Protein AF-A0A3S4GJW6-F1 (afdb_monomer_lite)

Radius of gyration: 18.25 Å; chains: 1; bounding box: 39×43×44 Å

Foldseek 3Di:
DVLQLVLCVVLPPPDPVVSVVSVVVVVVVLVVVVVPDDPPDLDCPDCVLVVLLVLLVVLVVVVVVLLVPPPVSCVVPVPDSVSSVVNSCSPVVNVSSVLVNLQSVCCVVPNCRSVVVSVVVVCVVVVVVVVCVVCCVPPNPDDPRCRNDVD

Sequence (151 aa):
MLAAWEWGQLSGFTSTSQRVWLAVLCGLLLAAMLFLLPEYHYDVHQPMVEGSLWASFAWWIVALLLVLSYPASAAFWRHSKVLRLIFGILTIVPFFWGMLALRAWHYADNHYSGALWLLYVMILVWGADSGAYMFGKMFGKHKLAPKVSPG

pLDDT: mean 86.12, std 9.52, range [47.81, 96.75]

Organism: Klebsiella pneumoniae (NCBI:txid573)

Structure (mmCIF, N/CA/C/O backbone):
data_AF-A0A3S4GJW6-F1
#
_entry.id   AF-A0A3S4GJW6-F1
#
loop_
_atom_site.group_PDB
_atom_site.id
_atom_site.type_symbol
_atom_site.label_atom_id
_atom_site.label_alt_id
_atom_site.label_comp_id
_atom_site.label_asym_id
_atom_site.label_entity_id
_atom_site.label_seq_id
_atom_site.pdbx_PDB_ins_code
_atom_site.Cartn_x
_atom_site.Cartn_y
_atom_site.Cartn_z
_atom_site.occupancy
_atom_site.B_iso_or_equiv
_atom_site.auth_seq_id
_atom_site.auth_comp_id
_atom_site.auth_asym_id
_atom_site.auth_atom_id
_atom_site.pdbx_PDB_model_num
ATOM 1 N N . MET A 1 1 ? 8.322 -9.528 1.915 1.00 84.25 1 MET A N 1
ATOM 2 C CA . MET A 1 1 ? 7.527 -10.449 2.762 1.00 84.25 1 MET A CA 1
ATOM 3 C C . MET A 1 1 ? 7.225 -9.931 4.158 1.00 84.25 1 MET A C 1
ATOM 5 O O . MET A 1 1 ? 6.177 -10.281 4.684 1.00 84.25 1 MET A O 1
ATOM 9 N N . LEU A 1 2 ? 8.045 -9.033 4.714 1.00 88.88 2 LEU A N 1
ATOM 10 C CA . LEU A 1 2 ? 7.725 -8.336 5.967 1.00 88.88 2 LEU A CA 1
ATOM 11 C C . LEU A 1 2 ? 6.350 -7.639 5.935 1.00 88.88 2 LEU A C 1
ATOM 13 O O . LEU A 1 2 ? 5.592 -7.765 6.884 1.00 88.88 2 LEU A O 1
ATOM 17 N N . ALA A 1 3 ? 5.962 -7.019 4.812 1.00 88.19 3 ALA A N 1
ATOM 18 C CA . ALA A 1 3 ? 4.632 -6.415 4.673 1.00 88.19 3 ALA A CA 1
ATOM 19 C C . ALA A 1 3 ? 3.478 -7.410 4.920 1.00 88.19 3 ALA A C 1
ATOM 21 O O . ALA A 1 3 ? 2.556 -7.105 5.666 1.00 88.19 3 ALA A O 1
ATOM 22 N N . ALA A 1 4 ? 3.542 -8.620 4.354 1.00 89.88 4 ALA A N 1
ATOM 23 C CA . ALA A 1 4 ? 2.520 -9.652 4.557 1.00 89.88 4 ALA A CA 1
ATOM 24 C C . ALA A 1 4 ? 2.532 -10.215 5.989 1.00 89.88 4 ALA A C 1
ATOM 26 O O . ALA A 1 4 ? 1.479 -10.539 6.538 1.00 89.88 4 ALA A O 1
ATOM 27 N N . TRP A 1 5 ? 3.713 -10.295 6.607 1.00 91.06 5 TRP A N 1
ATOM 28 C CA . TRP A 1 5 ? 3.869 -10.675 8.010 1.00 91.06 5 TRP A CA 1
ATOM 29 C C . TRP A 1 5 ? 3.173 -9.687 8.957 1.00 91.06 5 TRP A C 1
ATOM 31 O O . TRP A 1 5 ? 2.320 -10.090 9.753 1.00 91.06 5 TRP A O 1
ATOM 41 N N . GLU A 1 6 ? 3.491 -8.396 8.821 1.00 92.19 6 GLU A N 1
ATOM 42 C CA . GLU A 1 6 ? 2.877 -7.309 9.593 1.00 92.19 6 GLU A CA 1
ATOM 43 C C . GLU A 1 6 ? 1.368 -7.234 9.326 1.00 92.19 6 GLU A C 1
ATOM 45 O O . GLU A 1 6 ? 0.555 -7.123 10.247 1.00 92.19 6 GLU A O 1
ATOM 50 N N . TRP A 1 7 ? 0.954 -7.415 8.070 1.00 92.00 7 TRP A N 1
ATOM 51 C CA . TRP A 1 7 ? -0.462 -7.454 7.720 1.00 92.00 7 TRP A CA 1
ATOM 52 C C . TRP A 1 7 ? -1.203 -8.632 8.361 1.00 92.00 7 TRP A C 1
ATOM 54 O O . TRP A 1 7 ? -2.368 -8.511 8.752 1.00 92.00 7 TRP A O 1
ATOM 64 N N . GLY A 1 8 ? -0.534 -9.775 8.522 1.00 89.75 8 GLY A N 1
ATOM 65 C CA . GLY A 1 8 ? -1.071 -10.922 9.247 1.00 89.75 8 GLY A CA 1
ATOM 66 C C . GLY A 1 8 ? -1.392 -10.589 10.705 1.00 89.75 8 GLY A C 1
ATOM 67 O O . GLY A 1 8 ? -2.448 -10.975 11.214 1.00 89.75 8 GLY A O 1
ATOM 68 N N . GLN A 1 9 ? -0.533 -9.806 11.362 1.00 89.81 9 GLN A N 1
ATOM 69 C CA . GLN A 1 9 ? -0.791 -9.297 12.708 1.00 89.81 9 GLN A CA 1
ATOM 70 C C . GLN A 1 9 ? -2.013 -8.371 12.741 1.00 89.81 9 GLN A C 1
ATOM 72 O O . GLN A 1 9 ? -2.907 -8.579 13.566 1.00 89.81 9 GLN A O 1
ATOM 77 N N . LEU A 1 10 ? -2.110 -7.421 11.805 1.00 87.31 10 LEU A N 1
ATOM 78 C CA . LEU A 1 10 ? -3.263 -6.513 11.676 1.00 87.31 10 LEU A CA 1
ATOM 79 C C . LEU A 1 10 ? -4.578 -7.263 11.374 1.00 87.31 10 LEU A C 1
ATOM 81 O O . LEU A 1 10 ? -5.658 -6.907 11.856 1.00 87.31 10 LEU A O 1
ATOM 85 N N . SER A 1 11 ? -4.486 -8.365 10.632 1.00 88.81 11 SER A N 1
ATOM 86 C CA . SER A 1 11 ? -5.615 -9.240 10.292 1.00 88.81 11 SER A CA 1
ATOM 87 C C . SER A 1 11 ? -6.062 -10.142 11.450 1.00 88.81 11 SER A C 1
ATOM 89 O O . SER A 1 11 ? -7.064 -10.849 11.332 1.00 88.81 11 SER A O 1
ATOM 91 N N . GLY A 1 12 ? -5.378 -10.099 12.599 1.00 85.88 12 GLY A N 1
ATOM 92 C CA . GLY A 1 12 ? -5.748 -10.842 13.804 1.00 85.88 12 GLY A CA 1
ATOM 93 C C . GLY A 1 12 ? -5.242 -12.285 13.841 1.00 85.88 12 GLY A C 1
ATOM 94 O O . GLY A 1 12 ? -5.836 -13.119 14.531 1.00 85.88 12 GLY A O 1
ATOM 95 N N . PHE A 1 13 ? -4.173 -12.605 13.106 1.00 87.62 13 PHE A N 1
ATOM 96 C CA . PHE A 1 13 ? -3.448 -13.861 13.293 1.00 87.62 13 PHE A CA 1
ATOM 97 C C . PHE A 1 13 ? -2.531 -13.740 14.507 1.00 87.62 13 PHE A C 1
ATOM 99 O O . PHE A 1 13 ? -1.615 -12.920 14.526 1.00 87.62 13 PHE A O 1
ATOM 106 N N . THR A 1 14 ? -2.776 -14.546 15.537 1.00 84.00 14 THR A N 1
ATOM 107 C CA . THR A 1 14 ? -1.982 -14.559 16.776 1.00 84.00 14 THR A CA 1
ATOM 108 C C . THR A 1 14 ? -0.843 -15.574 16.727 1.00 84.00 14 THR A C 1
ATOM 110 O O . THR A 1 14 ? 0.175 -15.371 17.377 1.00 84.00 14 THR A O 1
ATOM 113 N N . SER A 1 15 ? -0.979 -16.637 15.928 1.00 91.50 15 SER A N 1
ATOM 114 C CA . SER A 1 15 ? 0.053 -17.663 15.779 1.00 91.50 15 SER A CA 1
ATOM 115 C C . SER A 1 15 ? 1.153 -17.226 14.812 1.00 91.50 15 SER A C 1
ATOM 117 O O . SER A 1 15 ? 0.885 -16.902 13.652 1.00 91.50 15 SER A O 1
ATOM 119 N N . THR A 1 16 ? 2.404 -17.310 15.268 1.00 89.94 16 THR A N 1
ATOM 120 C CA . THR A 1 16 ? 3.619 -17.109 14.464 1.00 89.94 16 THR A CA 1
ATOM 121 C C . THR A 1 16 ? 3.612 -17.987 13.212 1.00 89.94 16 THR A C 1
ATOM 123 O O . THR A 1 16 ? 3.920 -17.506 12.127 1.00 89.94 16 THR A O 1
ATOM 126 N N . SER A 1 17 ? 3.172 -19.247 13.324 1.00 91.69 17 SER A N 1
ATOM 127 C CA . SER A 1 17 ? 3.120 -20.181 12.189 1.00 91.69 17 SER A CA 1
ATOM 128 C C . SER A 1 17 ? 2.172 -19.702 11.084 1.00 91.69 17 SER A C 1
ATOM 130 O O . SER A 1 17 ? 2.542 -19.704 9.914 1.00 91.69 17 SER A O 1
ATOM 132 N N . GLN A 1 18 ? 0.983 -19.202 11.441 1.00 89.62 18 GLN A N 1
ATOM 133 C CA . GLN A 1 18 ? 0.023 -18.666 10.465 1.00 89.62 18 GLN A CA 1
ATOM 134 C C . GLN A 1 18 ? 0.587 -17.453 9.718 1.00 89.62 18 GLN A C 1
ATOM 136 O O . GLN A 1 18 ? 0.359 -17.303 8.519 1.00 89.62 18 GLN A O 1
ATOM 141 N N . ARG A 1 19 ? 1.358 -16.608 10.410 1.00 89.31 19 ARG A N 1
ATOM 142 C CA . ARG A 1 19 ? 2.013 -15.443 9.803 1.00 89.31 19 ARG A CA 1
ATOM 143 C C . ARG A 1 19 ? 3.165 -15.842 8.885 1.00 89.31 19 ARG A C 1
ATOM 145 O O . ARG A 1 19 ? 3.298 -15.244 7.820 1.00 89.31 19 ARG A O 1
ATOM 152 N N . VAL A 1 20 ? 3.948 -16.867 9.250 1.00 92.62 20 VAL A N 1
ATOM 153 C CA . VAL A 1 20 ? 4.991 -17.425 8.368 1.00 92.62 20 VAL A CA 1
ATOM 154 C C . VAL A 1 20 ? 4.336 -17.931 7.090 1.00 92.62 20 VAL A C 1
ATOM 156 O O . VAL A 1 20 ? 4.740 -17.530 6.005 1.00 92.62 20 VAL A O 1
ATOM 159 N N . TRP A 1 21 ? 3.287 -18.748 7.210 1.00 91.81 21 TRP A N 1
ATOM 160 C CA . TRP A 1 21 ? 2.582 -19.288 6.050 1.00 91.81 21 TRP A CA 1
ATOM 161 C C . TRP A 1 21 ? 1.974 -18.199 5.171 1.00 91.81 21 TRP A C 1
ATOM 163 O O . TRP A 1 21 ? 2.119 -18.263 3.955 1.00 91.81 21 TRP A O 1
ATOM 173 N N . LEU A 1 22 ? 1.367 -17.164 5.758 1.00 91.88 22 LEU A N 1
ATOM 174 C CA . LEU A 1 22 ? 0.859 -16.019 5.001 1.00 91.88 22 LEU A CA 1
ATOM 175 C C . LEU A 1 22 ? 1.978 -15.295 4.239 1.00 91.88 22 LEU A C 1
ATOM 177 O O . LEU A 1 22 ? 1.815 -14.980 3.062 1.00 91.88 22 LEU A O 1
ATOM 181 N N . ALA A 1 23 ? 3.116 -15.049 4.890 1.00 92.50 23 ALA A N 1
ATOM 182 C CA . ALA A 1 23 ? 4.262 -14.407 4.261 1.00 92.50 23 ALA A CA 1
ATOM 183 C C . ALA A 1 23 ? 4.852 -15.275 3.138 1.00 92.50 23 ALA A C 1
ATOM 185 O O . ALA A 1 23 ? 5.147 -14.757 2.066 1.00 92.50 23 ALA A O 1
ATOM 186 N N . VAL A 1 24 ? 4.968 -16.589 3.339 1.00 93.75 24 VAL A N 1
ATOM 187 C CA . VAL A 1 24 ? 5.442 -17.526 2.310 1.00 93.75 24 VAL A CA 1
ATOM 188 C C . VAL A 1 24 ? 4.477 -17.566 1.128 1.00 93.75 24 VAL A C 1
ATOM 190 O O . VAL A 1 24 ? 4.916 -17.398 -0.003 1.00 93.75 24 VAL A O 1
ATOM 193 N N . LEU A 1 25 ? 3.171 -17.712 1.366 1.00 93.31 25 LEU A N 1
ATOM 194 C CA . LEU A 1 25 ? 2.156 -17.734 0.307 1.00 93.31 25 LEU A CA 1
ATOM 195 C C . 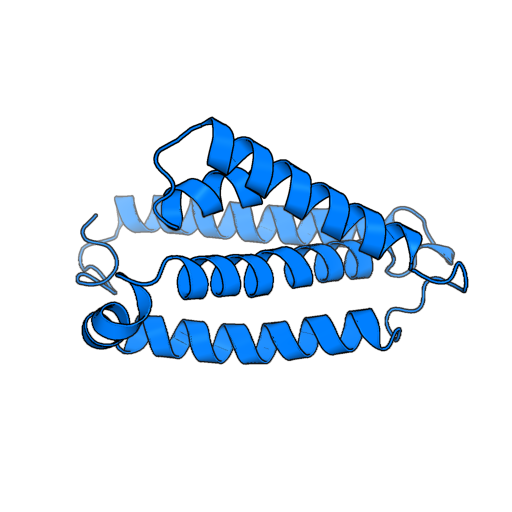LEU A 1 25 ? 2.127 -16.425 -0.482 1.00 93.31 25 LEU A C 1
ATOM 197 O O . LEU A 1 25 ? 2.091 -16.450 -1.708 1.00 93.31 25 LEU A O 1
ATOM 201 N N . CYS A 1 26 ? 2.203 -15.281 0.201 1.00 93.25 26 CYS A N 1
ATOM 202 C CA . CYS A 1 26 ? 2.312 -13.986 -0.463 1.00 93.25 26 CYS A CA 1
ATOM 203 C C . CYS A 1 26 ? 3.604 -13.887 -1.288 1.00 93.25 26 CYS A C 1
ATOM 205 O O . CYS A 1 26 ? 3.600 -13.299 -2.366 1.00 93.25 26 CYS A O 1
ATOM 207 N N . GLY A 1 27 ? 4.703 -14.468 -0.805 1.00 92.31 27 GLY A N 1
ATOM 208 C CA . GLY A 1 27 ? 5.987 -14.492 -1.503 1.00 92.31 27 GLY A CA 1
ATOM 209 C C . GLY A 1 27 ? 5.950 -15.336 -2.756 1.00 92.31 27 GLY A C 1
ATOM 210 O O . GLY A 1 27 ? 6.367 -14.868 -3.809 1.00 92.31 27 GLY A O 1
ATOM 211 N N . LEU A 1 28 ? 5.383 -16.535 -2.655 1.00 93.56 28 LEU A N 1
ATOM 212 C CA . LEU A 1 28 ? 5.152 -17.416 -3.791 1.00 93.56 28 LEU A CA 1
ATOM 213 C C . LEU A 1 28 ? 4.217 -16.769 -4.813 1.00 93.56 28 LEU A C 1
ATOM 215 O O . LEU A 1 28 ? 4.480 -16.871 -6.002 1.00 93.56 28 LEU A O 1
ATOM 219 N N . LEU A 1 29 ? 3.180 -16.055 -4.367 1.00 92.06 29 LEU A N 1
ATOM 220 C CA . LEU A 1 29 ? 2.278 -15.320 -5.251 1.00 92.06 29 LEU A CA 1
ATOM 221 C C . LEU A 1 29 ? 3.007 -14.206 -6.014 1.00 92.06 29 LEU A C 1
ATOM 223 O O . LEU A 1 29 ? 2.893 -14.150 -7.234 1.00 92.06 29 LEU A O 1
ATOM 227 N N . LEU A 1 30 ? 3.792 -13.359 -5.338 1.00 90.38 30 LEU A N 1
ATOM 228 C CA . LEU A 1 30 ? 4.561 -12.307 -6.020 1.00 90.38 30 LEU A CA 1
ATOM 229 C C . LEU A 1 30 ? 5.662 -12.884 -6.924 1.00 90.38 30 LEU A C 1
ATOM 231 O O . LEU A 1 30 ? 5.904 -12.356 -8.004 1.00 90.38 30 LEU A O 1
ATOM 235 N N . ALA A 1 31 ? 6.310 -13.978 -6.514 1.00 89.81 31 ALA A N 1
ATOM 236 C CA . ALA A 1 31 ? 7.296 -14.668 -7.340 1.00 89.81 31 ALA A CA 1
ATOM 237 C C . ALA A 1 31 ? 6.643 -15.268 -8.590 1.00 89.81 31 ALA A C 1
ATOM 239 O O . ALA A 1 31 ? 7.129 -15.050 -9.693 1.00 89.81 31 ALA A O 1
ATOM 240 N N . ALA A 1 32 ? 5.511 -15.961 -8.442 1.00 88.62 32 ALA A N 1
ATOM 241 C CA . ALA A 1 32 ? 4.745 -16.483 -9.567 1.00 88.62 32 ALA A CA 1
ATOM 242 C C . ALA A 1 32 ? 4.313 -15.355 -10.511 1.00 88.62 32 ALA A C 1
ATOM 244 O O . ALA A 1 32 ? 4.480 -15.488 -11.714 1.00 88.62 32 ALA A O 1
ATOM 245 N N . MET A 1 33 ? 3.838 -14.221 -9.983 1.00 85.00 33 MET A N 1
ATOM 246 C CA . MET A 1 33 ? 3.530 -13.035 -10.792 1.00 85.00 33 MET A CA 1
ATOM 247 C C . MET A 1 33 ? 4.740 -12.542 -11.594 1.00 85.00 33 MET A C 1
ATOM 249 O O . MET A 1 33 ? 4.575 -12.179 -12.752 1.00 85.00 33 MET A O 1
ATOM 253 N N . LEU A 1 34 ? 5.940 -12.561 -11.006 1.00 84.06 34 LEU A N 1
ATOM 254 C CA . LEU A 1 34 ? 7.174 -12.180 -11.692 1.00 84.06 34 LEU A CA 1
ATOM 255 C C . LEU A 1 34 ? 7.561 -13.180 -12.793 1.00 84.06 34 LEU A C 1
ATOM 257 O O . LEU A 1 34 ? 7.943 -12.759 -13.876 1.00 84.06 34 LEU A O 1
ATOM 261 N N . PHE A 1 35 ? 7.448 -14.487 -12.539 1.00 83.00 35 PHE A N 1
ATOM 262 C CA . PHE A 1 35 ? 7.779 -15.532 -13.520 1.00 83.00 35 PHE A CA 1
ATOM 263 C C . PHE A 1 35 ? 6.746 -15.673 -14.642 1.00 83.00 35 PHE A C 1
ATOM 265 O O . PHE A 1 35 ? 7.082 -16.136 -15.726 1.00 83.00 35 PHE A O 1
ATOM 272 N N . LEU A 1 36 ? 5.491 -15.304 -14.382 1.00 78.88 36 LEU A N 1
ATOM 273 C CA . LEU A 1 36 ? 4.412 -15.320 -15.370 1.00 78.88 36 LEU A CA 1
ATOM 274 C C . LEU A 1 36 ? 4.425 -14.087 -16.281 1.00 78.88 36 LEU A C 1
ATOM 276 O O . LEU A 1 36 ? 3.642 -14.042 -17.229 1.00 78.88 36 LEU A O 1
ATOM 280 N N . LEU A 1 37 ? 5.283 -13.094 -16.013 1.00 71.44 37 LEU A N 1
ATOM 281 C CA . LEU A 1 37 ? 5.477 -11.984 -16.935 1.00 71.44 37 LEU A CA 1
ATOM 282 C C . LEU A 1 37 ? 6.101 -12.507 -18.229 1.00 71.44 37 LEU A C 1
ATOM 284 O O . LEU A 1 37 ? 7.178 -13.102 -18.181 1.00 71.44 37 LEU A O 1
ATOM 288 N N . PRO A 1 38 ? 5.466 -12.270 -19.388 1.00 65.94 38 PRO A N 1
ATOM 289 C CA . PRO A 1 38 ? 6.104 -12.541 -20.665 1.00 65.94 38 PRO A CA 1
ATOM 290 C C . PRO A 1 38 ? 7.435 -11.783 -20.736 1.00 65.94 38 PRO A C 1
ATOM 292 O O . PRO A 1 38 ? 7.473 -10.595 -20.422 1.00 65.94 38 PRO A O 1
ATOM 295 N N . GLU A 1 39 ? 8.507 -12.425 -21.216 1.00 61.28 39 GLU A N 1
ATOM 296 C CA . GLU A 1 39 ? 9.822 -11.785 -21.451 1.00 61.28 39 GLU A CA 1
ATOM 297 C C . GLU A 1 39 ? 9.763 -10.611 -22.452 1.00 61.28 39 GLU A C 1
ATOM 299 O O . GLU A 1 39 ? 10.763 -9.946 -22.727 1.00 61.28 39 GLU A O 1
ATOM 304 N N . TYR A 1 40 ? 8.589 -10.335 -23.020 1.00 47.81 40 TYR A N 1
ATOM 305 C CA . TYR A 1 40 ? 8.405 -9.348 -24.060 1.00 47.81 40 TYR A CA 1
ATOM 306 C C . TYR A 1 40 ? 8.306 -7.936 -23.483 1.00 47.81 40 TYR A C 1
ATOM 308 O O . TYR A 1 40 ? 7.222 -7.446 -23.180 1.00 47.81 40 TYR A O 1
ATOM 316 N N . HIS A 1 41 ? 9.496 -7.338 -23.394 1.00 50.84 41 HIS A N 1
ATOM 317 C CA . HIS A 1 41 ? 9.822 -5.916 -23.473 1.00 50.84 41 HIS A CA 1
ATOM 318 C C . HIS A 1 41 ? 9.066 -5.013 -22.502 1.00 50.84 41 HIS A C 1
ATOM 320 O O . HIS A 1 41 ? 7.882 -4.800 -22.680 1.00 50.84 41 HIS A O 1
ATOM 326 N N . TYR A 1 42 ? 9.810 -4.496 -21.515 1.00 56.72 42 TYR A N 1
ATOM 327 C CA . TYR A 1 42 ? 9.758 -3.223 -20.762 1.00 56.72 42 TYR A CA 1
ATOM 328 C C . TYR A 1 42 ? 8.650 -2.176 -21.037 1.00 56.72 42 TYR A C 1
ATOM 330 O O . TYR A 1 42 ? 8.879 -0.983 -20.853 1.00 56.72 42 TYR A O 1
ATOM 338 N N . ASP A 1 43 ? 7.454 -2.582 -21.431 1.00 59.44 43 ASP A N 1
ATOM 339 C CA . ASP A 1 43 ? 6.312 -1.736 -21.706 1.00 59.44 43 ASP A CA 1
ATOM 340 C C . ASP A 1 43 ? 5.374 -1.809 -20.510 1.00 59.44 43 ASP A C 1
ATOM 342 O O . ASP A 1 43 ? 4.869 -2.864 -20.117 1.00 59.44 43 ASP A O 1
ATOM 346 N N . VAL A 1 44 ? 5.138 -0.648 -19.911 1.00 59.16 44 VAL A N 1
ATOM 347 C CA . VAL A 1 44 ? 4.267 -0.483 -18.739 1.00 59.16 44 VAL A CA 1
ATOM 348 C C . VAL A 1 44 ? 2.798 -0.796 -19.082 1.00 59.16 44 VAL A C 1
ATOM 350 O O . VAL A 1 44 ? 1.987 -1.029 -18.190 1.00 59.16 44 VAL A O 1
ATOM 353 N N . HIS A 1 45 ? 2.470 -0.893 -20.374 1.00 63.88 45 HIS A N 1
ATOM 354 C CA . HIS A 1 45 ? 1.138 -1.164 -20.921 1.00 63.88 45 HIS A CA 1
ATOM 355 C C . HIS A 1 45 ? 0.723 -2.646 -20.913 1.00 63.88 45 HIS A C 1
ATOM 357 O O . HIS A 1 45 ? -0.222 -3.036 -21.598 1.00 63.88 45 HIS A O 1
ATOM 363 N N . GLN A 1 46 ? 1.400 -3.498 -20.142 1.00 71.38 46 GLN A N 1
ATOM 364 C CA . GLN A 1 46 ? 0.950 -4.874 -19.942 1.00 71.38 46 GLN A CA 1
ATOM 365 C C . GLN A 1 46 ? -0.413 -4.877 -19.215 1.00 71.38 46 GLN A C 1
ATOM 367 O O . GLN A 1 46 ? -0.502 -4.344 -18.102 1.00 71.38 46 GLN A O 1
ATOM 372 N N . PRO A 1 47 ? -1.466 -5.524 -19.758 1.00 76.12 47 PRO A N 1
ATOM 373 C CA . PRO A 1 47 ? -2.817 -5.492 -19.184 1.00 76.12 47 PRO A CA 1
ATOM 374 C C . PRO A 1 47 ? -2.893 -5.958 -17.725 1.00 76.12 47 PRO A C 1
ATOM 376 O O . PRO A 1 47 ? -3.740 -5.496 -16.963 1.00 76.12 47 PRO A O 1
ATOM 379 N N . MET A 1 48 ? -1.995 -6.861 -17.312 1.00 73.69 48 MET A N 1
ATOM 380 C CA . MET A 1 48 ? -1.899 -7.315 -15.920 1.00 73.69 48 MET A CA 1
ATOM 381 C C . MET A 1 48 ? -1.419 -6.203 -14.978 1.00 73.69 48 MET A C 1
ATOM 383 O O . MET A 1 48 ? -1.965 -6.051 -13.885 1.00 73.69 48 MET A O 1
ATOM 387 N N . VAL A 1 49 ? -0.430 -5.410 -15.405 1.00 79.38 49 VAL A N 1
ATOM 388 C CA . VAL A 1 49 ? 0.106 -4.278 -14.634 1.00 79.38 49 VAL A CA 1
ATOM 389 C C . VAL A 1 49 ? -0.942 -3.177 -14.573 1.00 79.38 49 VAL A C 1
ATOM 391 O O . VAL A 1 49 ? -1.346 -2.779 -13.481 1.00 79.38 49 VAL A O 1
ATOM 394 N N . GLU A 1 50 ? -1.452 -2.754 -15.729 1.00 82.38 50 GLU A N 1
ATOM 395 C CA . GLU A 1 50 ? -2.454 -1.694 -15.829 1.00 82.38 50 GLU A CA 1
ATOM 396 C C . GLU A 1 50 ? -3.735 -2.044 -15.055 1.00 82.38 50 GLU A C 1
ATOM 398 O O . GLU A 1 50 ? -4.208 -1.249 -14.239 1.00 82.38 50 GLU A O 1
ATOM 403 N N . GLY A 1 51 ? -4.255 -3.264 -15.219 1.00 85.00 51 GLY A N 1
ATOM 404 C CA . GLY A 1 51 ? -5.429 -3.736 -14.487 1.00 85.00 51 GLY A CA 1
ATOM 405 C C . GLY A 1 51 ? -5.220 -3.736 -12.971 1.00 85.00 51 GLY A C 1
ATOM 406 O O . GLY A 1 51 ? -6.117 -3.341 -12.224 1.00 85.00 51 GLY A O 1
ATOM 407 N N . SER A 1 52 ? -4.025 -4.110 -12.500 1.00 84.44 52 SER A N 1
ATOM 408 C CA . SER A 1 52 ? -3.697 -4.068 -11.069 1.00 84.44 52 SER A CA 1
ATOM 409 C C . SER A 1 52 ? -3.629 -2.638 -10.516 1.00 84.44 52 SER A C 1
ATOM 411 O O . SER A 1 52 ? -4.071 -2.398 -9.390 1.00 84.44 52 SER A O 1
ATOM 413 N N . LEU A 1 53 ? -3.139 -1.676 -11.307 1.00 86.19 53 LEU A N 1
ATOM 414 C CA . LEU A 1 53 ? -3.064 -0.265 -10.927 1.00 86.19 53 LEU A CA 1
ATOM 415 C C . LEU A 1 53 ? -4.454 0.380 -10.888 1.00 86.19 53 LEU A C 1
ATOM 417 O O . LEU A 1 53 ? -4.773 1.072 -9.921 1.00 86.19 53 LEU A O 1
ATOM 421 N N . TRP A 1 54 ? -5.322 0.088 -11.859 1.00 89.88 54 TRP A N 1
ATOM 422 C CA . TRP A 1 54 ? -6.723 0.526 -11.825 1.00 89.88 54 TRP 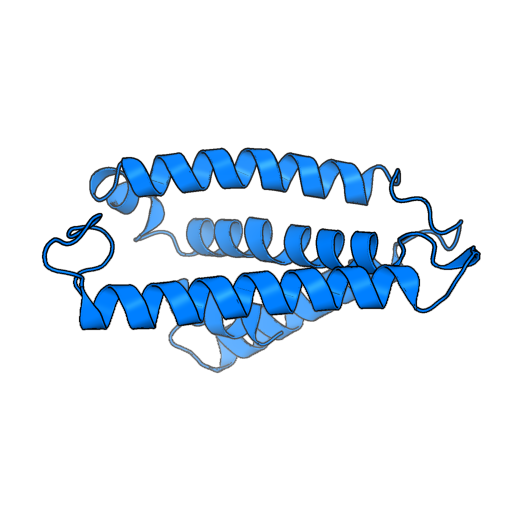A CA 1
ATOM 423 C C . TRP A 1 54 ? -7.495 -0.082 -10.655 1.00 89.88 54 TRP A C 1
ATOM 425 O O . TRP A 1 54 ? -8.235 0.626 -9.966 1.00 89.88 54 TRP A O 1
ATOM 435 N N . ALA A 1 55 ? -7.284 -1.371 -10.375 1.00 88.94 55 ALA A N 1
ATOM 436 C CA . ALA A 1 55 ? -7.844 -2.015 -9.192 1.00 88.94 55 ALA A CA 1
ATOM 437 C C . ALA A 1 55 ? -7.349 -1.344 -7.901 1.00 88.94 55 ALA A C 1
ATOM 439 O O . ALA A 1 55 ? -8.135 -1.146 -6.975 1.00 88.94 55 ALA A O 1
ATOM 440 N N . SER A 1 56 ? -6.077 -0.933 -7.851 1.00 90.44 56 SER A N 1
ATOM 441 C CA . SER A 1 56 ? -5.527 -0.158 -6.735 1.00 90.44 56 SER A CA 1
ATOM 442 C C . SER A 1 56 ? -6.195 1.196 -6.588 1.00 90.44 56 SER A C 1
ATOM 444 O O . SER A 1 56 ? -6.564 1.573 -5.482 1.00 90.44 56 SER A O 1
ATOM 446 N N . PHE A 1 57 ? -6.385 1.921 -7.688 1.00 92.88 57 PHE A N 1
ATOM 447 C CA . PHE A 1 57 ? -7.038 3.223 -7.671 1.00 92.88 57 PHE A CA 1
ATOM 448 C C . PHE A 1 57 ? -8.467 3.120 -7.122 1.00 92.88 57 PHE A C 1
ATOM 450 O O . PHE A 1 57 ? -8.832 3.842 -6.192 1.00 92.88 57 PHE A O 1
ATOM 457 N N . ALA A 1 58 ? -9.247 2.155 -7.619 1.00 94.69 58 ALA A N 1
ATOM 458 C CA . ALA A 1 58 ? -10.577 1.863 -7.093 1.00 94.69 58 ALA A CA 1
ATOM 459 C C . ALA A 1 58 ? -10.530 1.465 -5.607 1.00 94.69 58 ALA A C 1
ATOM 461 O O . ALA A 1 58 ? -11.326 1.952 -4.801 1.00 94.69 58 ALA A O 1
ATOM 462 N N . TRP A 1 59 ? -9.565 0.625 -5.222 1.00 95.12 59 TRP A N 1
ATOM 463 C CA . TRP A 1 59 ? -9.361 0.220 -3.835 1.00 95.12 59 TRP A CA 1
ATOM 464 C C . TRP A 1 59 ? -9.029 1.404 -2.920 1.00 95.12 59 TRP A C 1
ATOM 466 O O . TRP A 1 59 ? -9.598 1.497 -1.837 1.00 95.12 59 TRP A O 1
ATOM 476 N N . TRP A 1 60 ? -8.183 2.343 -3.344 1.00 94.31 60 TRP A N 1
ATOM 477 C CA . TRP A 1 60 ? -7.837 3.533 -2.563 1.00 94.31 60 TRP A CA 1
ATOM 478 C C . TRP A 1 60 ? -9.033 4.460 -2.342 1.00 94.31 60 TRP A C 1
ATOM 480 O O . TRP A 1 60 ? -9.180 5.005 -1.247 1.00 94.31 60 TRP A O 1
ATOM 490 N N . ILE A 1 61 ? -9.928 4.583 -3.327 1.00 95.50 61 ILE A N 1
ATOM 491 C CA . ILE A 1 61 ? -11.201 5.299 -3.154 1.00 95.50 61 ILE A CA 1
ATOM 492 C C . ILE A 1 61 ? -12.055 4.602 -2.088 1.00 95.50 61 ILE A C 1
ATOM 494 O O . ILE A 1 61 ? -12.542 5.251 -1.162 1.00 95.50 61 ILE A O 1
ATOM 498 N N . VAL A 1 62 ? -12.201 3.276 -2.170 1.00 94.44 62 VAL A N 1
ATOM 499 C CA . VAL A 1 62 ? -12.941 2.493 -1.165 1.00 94.44 62 VAL A CA 1
ATOM 500 C C . VAL A 1 62 ? -12.302 2.630 0.220 1.00 94.44 62 VAL A C 1
ATOM 502 O O . VAL A 1 62 ? -13.007 2.881 1.195 1.00 94.44 62 VAL A O 1
ATOM 505 N N . ALA A 1 63 ? -10.977 2.526 0.323 1.00 92.88 63 ALA A N 1
ATOM 506 C CA . ALA A 1 63 ? -10.237 2.668 1.571 1.00 92.88 63 ALA A CA 1
ATOM 507 C C . ALA A 1 63 ? -10.436 4.058 2.194 1.00 92.88 63 ALA A C 1
ATOM 509 O O . ALA A 1 63 ? -10.695 4.158 3.394 1.00 92.88 63 ALA A O 1
ATOM 510 N N . LEU A 1 64 ? -10.405 5.121 1.385 1.00 93.06 64 LEU A N 1
ATOM 511 C CA . LEU A 1 64 ? -10.695 6.480 1.838 1.00 93.06 64 LEU A CA 1
ATOM 512 C C . LEU A 1 64 ? -12.120 6.588 2.398 1.00 93.06 64 LEU A C 1
ATOM 514 O O . LEU A 1 64 ? -12.306 7.102 3.500 1.00 93.06 64 LEU A O 1
ATOM 518 N N . LEU A 1 65 ? -13.119 6.052 1.691 1.00 93.06 65 LEU A N 1
ATOM 519 C CA . LEU A 1 65 ? -14.507 6.035 2.165 1.00 93.06 65 LEU A CA 1
ATOM 520 C C . LEU A 1 65 ? -14.652 5.257 3.479 1.00 93.06 65 LEU A C 1
ATOM 522 O O . LEU A 1 65 ? -15.357 5.711 4.384 1.00 93.06 65 LEU A O 1
ATOM 526 N N . LEU A 1 66 ? -13.962 4.121 3.628 1.00 91.94 66 LEU A N 1
ATOM 527 C CA . LEU A 1 66 ? -13.948 3.342 4.871 1.00 91.94 66 LEU A CA 1
ATOM 528 C C . LEU A 1 66 ? -13.356 4.141 6.042 1.00 91.94 66 LEU A C 1
ATOM 530 O O . LEU A 1 66 ? -13.888 4.063 7.151 1.00 91.94 66 LEU A O 1
ATOM 534 N N . VAL A 1 67 ? -12.297 4.921 5.808 1.00 90.31 67 VAL A N 1
ATOM 535 C CA . VAL A 1 67 ? -11.668 5.772 6.833 1.00 90.31 67 VAL A CA 1
ATOM 536 C C . VAL A 1 67 ? -12.572 6.946 7.208 1.00 90.31 67 VAL A C 1
ATOM 538 O O . VAL A 1 67 ? -12.776 7.199 8.395 1.00 90.31 67 VAL A O 1
ATOM 541 N N . LEU A 1 68 ? -13.165 7.630 6.226 1.00 89.50 68 LEU A N 1
ATOM 542 C CA . LEU A 1 68 ? -14.056 8.773 6.465 1.00 89.50 68 LEU A CA 1
ATOM 543 C C . LEU A 1 68 ? -15.347 8.379 7.198 1.00 89.50 68 LEU A C 1
ATOM 545 O O . LEU A 1 68 ? -15.877 9.160 7.983 1.00 89.50 68 LEU A O 1
ATOM 549 N N . SER A 1 69 ? -15.841 7.159 6.976 1.00 89.56 69 SER A N 1
ATOM 550 C CA . SER A 1 69 ? -17.037 6.613 7.637 1.00 89.56 69 SER A CA 1
ATOM 551 C C . SER A 1 69 ? -16.741 5.873 8.952 1.00 89.56 69 SER A C 1
ATOM 553 O O . SER A 1 69 ? -17.629 5.246 9.542 1.00 89.56 69 SER A O 1
ATOM 555 N N . TYR A 1 70 ? -15.505 5.932 9.452 1.00 87.00 70 TYR A N 1
ATOM 556 C CA . TYR A 1 70 ? -15.135 5.336 10.733 1.00 87.00 70 TYR A CA 1
ATOM 557 C C . TYR A 1 70 ? -15.822 6.074 11.906 1.00 87.00 70 TYR A C 1
ATOM 559 O O . TYR A 1 70 ? -15.825 7.308 11.938 1.00 87.00 70 TYR A O 1
ATOM 567 N N . PRO A 1 71 ? -16.381 5.377 12.922 1.00 86.81 71 PRO A N 1
ATOM 568 C CA . PRO A 1 71 ? -16.235 3.950 13.240 1.00 86.81 71 PRO A CA 1
ATOM 569 C C . PRO A 1 71 ? -17.294 3.020 12.633 1.00 86.81 71 PRO A C 1
ATOM 571 O O . PRO A 1 71 ? -17.187 1.809 12.816 1.00 86.81 71 PRO A O 1
ATOM 574 N N . ALA A 1 72 ? -18.308 3.540 11.936 1.00 88.06 72 ALA A N 1
ATOM 575 C CA . ALA A 1 72 ? -19.420 2.730 11.431 1.00 88.06 72 ALA A CA 1
ATOM 576 C C . ALA A 1 72 ? -18.947 1.654 10.439 1.00 88.06 72 ALA A C 1
ATOM 578 O O . ALA A 1 72 ? -19.347 0.495 10.544 1.00 88.06 72 ALA A O 1
ATOM 579 N N . SER A 1 73 ? -18.017 2.002 9.545 1.00 88.38 73 SER A N 1
ATOM 580 C CA . SER A 1 73 ? -17.401 1.048 8.613 1.00 88.38 73 SER A CA 1
ATOM 581 C C . SER A 1 73 ? -16.680 -0.105 9.317 1.00 88.38 73 SER A C 1
ATOM 583 O O . SER A 1 73 ? -16.716 -1.238 8.839 1.00 88.38 73 SER A O 1
ATOM 585 N N . ALA A 1 74 ? -16.053 0.145 10.472 1.00 86.75 74 ALA A N 1
ATOM 586 C CA . ALA A 1 74 ? -1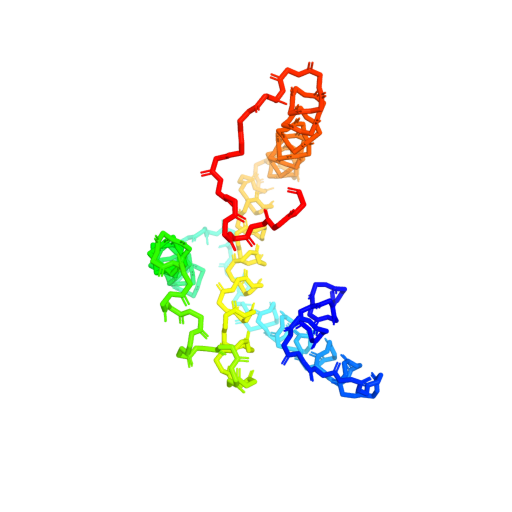5.286 -0.859 11.201 1.00 86.75 74 ALA A CA 1
ATOM 587 C C . ALA A 1 74 ? -16.155 -2.020 11.689 1.00 86.75 74 ALA A C 1
ATOM 589 O O . ALA A 1 74 ? -15.669 -3.148 11.742 1.00 86.75 74 ALA A O 1
ATOM 590 N N . ALA A 1 75 ? -17.439 -1.788 11.977 1.00 87.56 75 ALA A N 1
ATOM 591 C CA . ALA A 1 75 ? -18.359 -2.856 12.368 1.00 87.56 75 ALA A CA 1
ATOM 592 C C . ALA A 1 75 ? -18.459 -3.962 11.299 1.00 87.56 75 ALA A C 1
ATOM 594 O O . ALA A 1 75 ? -18.576 -5.137 11.639 1.00 87.56 75 ALA A O 1
ATOM 595 N N . PHE A 1 76 ? -18.339 -3.598 10.017 1.00 86.44 76 PHE A N 1
ATOM 596 C CA . PHE A 1 76 ? -18.452 -4.529 8.895 1.00 86.44 76 PHE A CA 1
ATOM 597 C C . PHE A 1 76 ? -17.204 -5.403 8.701 1.00 86.44 76 PHE A C 1
ATOM 599 O O . PHE A 1 76 ? -17.310 -6.609 8.483 1.00 86.44 76 PHE A O 1
ATOM 606 N N . TRP A 1 77 ? -16.002 -4.824 8.789 1.00 89.12 77 TRP A N 1
ATOM 607 C CA . TRP A 1 77 ? -14.767 -5.531 8.419 1.00 89.12 77 TRP A CA 1
ATOM 608 C C . TRP A 1 77 ? -13.901 -5.971 9.606 1.00 89.12 77 TRP A C 1
ATOM 610 O O . TRP A 1 77 ? -13.128 -6.921 9.469 1.00 89.12 77 TRP A O 1
ATOM 620 N N . ARG A 1 78 ? -14.026 -5.349 10.788 1.00 86.50 78 ARG A N 1
ATOM 621 C CA . ARG A 1 78 ? -13.129 -5.597 11.937 1.00 86.50 78 ARG A CA 1
ATOM 622 C C . ARG A 1 78 ? -13.171 -7.042 12.432 1.00 86.50 78 ARG A C 1
ATOM 624 O O . ARG A 1 78 ? -12.145 -7.575 12.852 1.00 86.50 78 ARG A O 1
ATOM 631 N N . HIS A 1 79 ? -14.335 -7.685 12.371 1.00 87.94 79 HIS A N 1
ATOM 632 C CA . HIS A 1 79 ? -14.508 -9.067 12.826 1.00 87.94 79 HIS A CA 1
ATOM 633 C C . HIS A 1 79 ? -14.092 -10.100 11.769 1.00 87.94 79 HIS A C 1
ATOM 635 O O . HIS A 1 79 ? -13.658 -11.199 12.115 1.00 87.94 79 HIS A O 1
ATOM 641 N N . SER A 1 80 ? -14.124 -9.741 10.484 1.00 90.88 80 SER A N 1
ATOM 642 C CA . SER A 1 80 ? -13.776 -10.655 9.396 1.00 90.88 80 SER A CA 1
ATOM 643 C C . SER A 1 80 ? -12.267 -10.684 9.153 1.00 90.88 80 SER A C 1
ATOM 645 O O . SER A 1 80 ? -11.645 -9.682 8.801 1.00 90.88 80 SER A O 1
ATOM 647 N N . LYS A 1 81 ? -11.643 -11.852 9.340 1.00 89.88 81 LYS A N 1
ATOM 648 C CA . LYS A 1 81 ? -10.229 -12.063 8.975 1.00 89.88 81 LYS A CA 1
ATOM 649 C C . LYS A 1 81 ? -10.037 -12.062 7.457 1.00 89.88 81 LYS A C 1
ATOM 651 O O . LYS A 1 81 ? -9.040 -11.546 6.970 1.00 89.88 81 LYS A O 1
ATOM 656 N N . VAL A 1 82 ? -11.014 -12.592 6.718 1.00 91.00 82 VAL A N 1
ATOM 657 C CA . VAL A 1 82 ? -10.969 -12.696 5.253 1.00 91.00 82 VAL A CA 1
ATOM 658 C C . VAL A 1 82 ? -10.994 -11.313 4.606 1.00 91.00 82 VAL A C 1
ATOM 660 O O . VAL A 1 82 ? -10.142 -11.031 3.774 1.00 91.00 82 VAL A O 1
ATOM 663 N N . LEU A 1 83 ? -11.896 -10.420 5.035 1.00 91.81 83 LEU A N 1
ATOM 664 C CA . LEU A 1 83 ? -11.939 -9.049 4.504 1.00 91.81 83 LEU A CA 1
ATOM 665 C C . LEU A 1 83 ? -10.625 -8.307 4.764 1.00 91.81 83 LEU A C 1
ATOM 667 O O . LEU A 1 83 ? -10.078 -7.685 3.860 1.00 91.81 83 LEU A O 1
ATOM 671 N N . ARG A 1 84 ? -10.063 -8.444 5.971 1.00 91.81 84 ARG A N 1
ATOM 672 C CA . ARG A 1 84 ? -8.764 -7.846 6.304 1.00 91.81 84 ARG A CA 1
ATOM 673 C C . ARG A 1 84 ? -7.627 -8.405 5.452 1.00 91.81 84 ARG A C 1
ATOM 675 O O . ARG A 1 84 ? -6.771 -7.636 5.034 1.00 91.81 84 ARG A O 1
ATOM 682 N N . LEU A 1 85 ? -7.634 -9.698 5.128 1.00 92.06 85 LEU A N 1
ATOM 683 C CA . LEU A 1 85 ? -6.665 -10.274 4.192 1.00 92.06 85 LEU A CA 1
ATOM 684 C C . LEU A 1 85 ? -6.835 -9.738 2.769 1.00 92.06 85 LEU A C 1
ATOM 686 O O . LEU A 1 85 ? -5.837 -9.397 2.140 1.00 92.06 85 LEU A O 1
ATOM 690 N N . ILE A 1 86 ? -8.075 -9.617 2.282 1.00 92.50 86 ILE A N 1
ATOM 691 C CA . ILE A 1 86 ? -8.367 -9.035 0.965 1.00 92.50 86 ILE A CA 1
ATOM 692 C C . ILE A 1 86 ? -7.809 -7.610 0.886 1.00 92.50 86 ILE A C 1
ATOM 694 O O . ILE A 1 86 ? -7.134 -7.282 -0.084 1.00 92.50 86 ILE A O 1
ATOM 698 N N . PHE A 1 87 ? -7.993 -6.797 1.931 1.00 93.50 87 PHE A N 1
ATOM 699 C CA . PHE A 1 87 ? -7.435 -5.441 1.998 1.00 93.50 87 PHE A CA 1
ATOM 700 C C . PHE A 1 87 ? -5.906 -5.445 1.877 1.00 93.50 87 PHE A C 1
ATOM 702 O O . PHE A 1 87 ? -5.331 -4.599 1.194 1.00 93.50 87 PHE A O 1
ATOM 709 N N . GLY A 1 88 ? -5.248 -6.427 2.496 1.00 92.25 88 GLY A N 1
ATOM 710 C CA . GLY A 1 88 ? -3.802 -6.610 2.394 1.00 92.25 88 GLY A CA 1
ATOM 711 C C . GLY A 1 88 ? -3.356 -6.978 0.992 1.00 92.25 88 GLY A C 1
ATOM 712 O O . GLY A 1 88 ? -2.422 -6.375 0.479 1.00 92.25 88 GLY A O 1
ATOM 713 N N . ILE A 1 89 ? -4.048 -7.912 0.340 1.00 91.62 89 ILE A N 1
ATOM 714 C CA . ILE A 1 89 ? -3.747 -8.313 -1.041 1.00 91.62 89 ILE A CA 1
ATOM 715 C C . ILE A 1 89 ? -3.941 -7.127 -1.996 1.00 91.62 89 ILE A C 1
ATOM 717 O O . ILE A 1 89 ? -3.038 -6.830 -2.776 1.00 91.62 89 ILE A O 1
ATOM 721 N N . LEU A 1 90 ? -5.061 -6.403 -1.880 1.00 91.88 90 LEU A N 1
ATOM 722 C CA . LEU A 1 90 ? -5.365 -5.209 -2.684 1.00 91.88 90 LEU A CA 1
ATOM 723 C C . LEU A 1 90 ? -4.393 -4.043 -2.445 1.00 91.88 90 LEU A C 1
ATOM 725 O O . LEU A 1 90 ? -4.327 -3.127 -3.258 1.00 91.88 90 LEU A O 1
ATOM 729 N N . THR A 1 91 ? -3.622 -4.079 -1.357 1.00 92.06 91 THR A N 1
ATOM 730 C CA . THR A 1 91 ? -2.591 -3.076 -1.057 1.00 92.06 91 THR A CA 1
ATOM 731 C C . THR A 1 91 ? -1.202 -3.543 -1.505 1.00 92.06 91 THR A C 1
ATOM 733 O O . THR A 1 91 ? -0.485 -2.807 -2.176 1.00 92.06 91 THR A O 1
ATOM 736 N N . ILE A 1 92 ? -0.817 -4.778 -1.171 1.00 92.00 92 ILE A N 1
ATOM 737 C CA . ILE A 1 92 ? 0.525 -5.327 -1.423 1.00 92.00 92 ILE A CA 1
ATOM 738 C C . ILE A 1 92 ? 0.743 -5.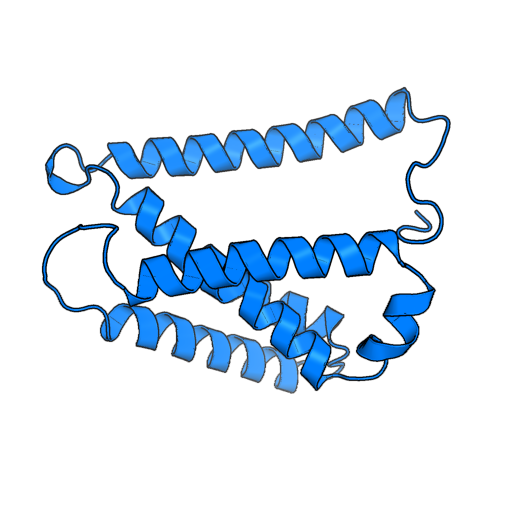625 -2.910 1.00 92.00 92 ILE A C 1
ATOM 740 O O . ILE A 1 92 ? 1.810 -5.307 -3.436 1.00 92.00 92 ILE A O 1
ATOM 744 N N . VAL A 1 93 ? -0.236 -6.234 -3.589 1.00 90.38 93 VAL A N 1
ATOM 745 C CA . VAL A 1 93 ? -0.077 -6.650 -4.993 1.00 90.38 93 VAL A CA 1
ATOM 746 C C . VAL A 1 93 ? 0.092 -5.442 -5.916 1.00 90.38 93 VAL A C 1
ATOM 748 O O . VAL A 1 93 ? 1.069 -5.420 -6.665 1.00 90.38 93 VAL A O 1
ATOM 751 N N . PRO A 1 94 ? -0.757 -4.398 -5.861 1.00 90.19 94 PRO A N 1
ATOM 752 C CA . PRO A 1 94 ? -0.550 -3.253 -6.737 1.00 90.19 94 PRO A CA 1
ATOM 753 C C . PRO A 1 94 ? 0.671 -2.418 -6.370 1.00 90.19 94 PRO A C 1
ATOM 755 O O . PRO A 1 94 ? 1.301 -1.854 -7.256 1.00 90.19 94 PRO A O 1
ATOM 758 N N . PHE A 1 95 ? 1.054 -2.368 -5.089 1.00 90.88 95 PHE A N 1
ATOM 759 C CA . PHE A 1 95 ? 2.312 -1.740 -4.686 1.00 90.88 95 PHE A CA 1
ATOM 760 C C . PHE A 1 95 ? 3.517 -2.432 -5.339 1.00 90.88 95 PHE A C 1
ATOM 762 O O . PHE A 1 95 ? 4.403 -1.761 -5.864 1.00 90.88 95 PHE A O 1
ATOM 769 N N . PHE A 1 96 ? 3.532 -3.769 -5.362 1.00 90.25 96 PHE A N 1
ATOM 770 C CA . PHE A 1 96 ? 4.569 -4.535 -6.051 1.00 90.25 96 PHE A CA 1
ATOM 771 C C . PHE A 1 96 ? 4.628 -4.202 -7.549 1.00 90.25 96 PHE A C 1
ATOM 773 O O . PHE A 1 96 ? 5.704 -3.894 -8.062 1.00 90.25 96 PHE A O 1
ATOM 780 N N . TRP A 1 97 ? 3.476 -4.184 -8.225 1.00 87.50 97 TRP A N 1
ATOM 781 C CA . TRP A 1 97 ? 3.398 -3.817 -9.640 1.00 87.50 97 TRP A CA 1
ATOM 782 C C . TRP A 1 97 ? 3.813 -2.372 -9.912 1.00 87.50 97 TRP A C 1
ATOM 784 O O . TRP A 1 97 ? 4.563 -2.132 -10.853 1.00 87.50 97 TRP A O 1
ATOM 794 N N . GLY A 1 98 ? 3.404 -1.422 -9.071 1.00 88.44 98 GLY A N 1
ATOM 795 C CA . GLY A 1 98 ? 3.799 -0.018 -9.184 1.00 88.44 98 GLY A CA 1
ATOM 796 C C . GLY A 1 98 ? 5.307 0.182 -9.032 1.00 88.44 98 GLY A C 1
ATOM 797 O O . GLY A 1 98 ? 5.912 0.912 -9.815 1.00 88.44 98 GLY A O 1
ATOM 798 N N . MET A 1 99 ? 5.944 -0.518 -8.085 1.00 89.12 99 MET A N 1
ATOM 799 C CA . MET A 1 99 ? 7.405 -0.498 -7.952 1.00 89.12 99 MET A CA 1
ATOM 800 C C . MET A 1 99 ? 8.103 -1.088 -9.178 1.00 89.12 99 MET A C 1
ATOM 802 O O . MET A 1 99 ? 9.094 -0.522 -9.641 1.00 89.12 99 MET A O 1
ATOM 806 N N . LEU A 1 100 ? 7.606 -2.210 -9.706 1.00 86.56 100 LEU A N 1
ATOM 807 C CA . LEU A 1 100 ? 8.192 -2.849 -10.883 1.00 86.56 100 LEU A CA 1
ATOM 808 C C . LEU A 1 100 ? 8.036 -1.972 -12.134 1.00 86.56 100 LEU A C 1
ATOM 810 O O . LEU A 1 100 ? 9.006 -1.788 -12.866 1.00 86.56 100 LEU A O 1
ATOM 814 N N . ALA A 1 101 ? 6.860 -1.371 -12.327 1.00 85.44 101 ALA A N 1
ATOM 815 C CA . ALA A 1 101 ? 6.582 -0.438 -13.415 1.00 85.44 101 ALA A CA 1
ATOM 816 C C . ALA A 1 101 ? 7.502 0.790 -13.360 1.00 85.44 101 ALA A C 1
ATOM 818 O O . ALA A 1 101 ? 8.129 1.137 -14.360 1.00 85.44 101 ALA A O 1
ATOM 819 N N . LEU A 1 102 ? 7.663 1.401 -12.179 1.00 87.56 102 LEU A N 1
ATOM 820 C CA . LEU A 1 102 ? 8.607 2.507 -11.986 1.00 87.56 102 LEU A CA 1
ATOM 821 C C . LEU A 1 102 ? 10.054 2.074 -12.232 1.00 87.56 102 LEU A C 1
ATOM 823 O O . LEU A 1 102 ? 10.820 2.813 -12.844 1.00 87.56 102 LEU A O 1
ATOM 827 N N . ARG A 1 103 ? 10.446 0.872 -11.793 1.00 87.12 103 ARG A N 1
ATOM 828 C CA . ARG A 1 103 ? 11.809 0.363 -11.997 1.00 87.12 103 ARG A CA 1
ATOM 829 C C . ARG A 1 103 ? 12.128 0.116 -13.471 1.00 87.12 103 ARG A C 1
ATOM 831 O O . ARG A 1 103 ? 13.280 0.334 -13.863 1.00 87.12 103 ARG A O 1
ATOM 838 N N . ALA A 1 104 ? 11.141 -0.347 -14.236 1.00 83.50 104 ALA A N 1
ATOM 839 C CA . ALA A 1 104 ? 11.233 -0.627 -15.667 1.00 83.50 104 ALA A CA 1
ATOM 840 C C . ALA A 1 104 ? 11.169 0.641 -16.540 1.00 83.50 104 ALA A C 1
ATOM 842 O O . ALA A 1 104 ? 11.515 0.593 -17.720 1.00 83.50 104 ALA A O 1
ATOM 843 N N . TRP A 1 105 ? 10.781 1.782 -15.966 1.00 83.00 105 TRP A N 1
ATOM 844 C CA . TRP A 1 105 ? 10.669 3.054 -16.674 1.00 83.00 105 TRP A CA 1
ATOM 845 C C . TRP A 1 105 ? 11.998 3.488 -17.315 1.00 83.00 105 TRP A C 1
ATOM 847 O O . TRP A 1 105 ? 13.001 3.674 -16.615 1.00 83.00 105 TRP A O 1
ATOM 857 N N . HIS A 1 106 ? 12.002 3.652 -18.645 1.00 81.75 106 HIS A N 1
ATOM 858 C CA . HIS A 1 106 ? 13.187 3.951 -19.470 1.00 81.75 106 HIS A CA 1
ATOM 859 C C . HIS A 1 106 ? 14.395 3.043 -19.194 1.00 81.75 106 HIS A C 1
ATOM 861 O O . HIS A 1 106 ? 15.547 3.460 -19.332 1.00 81.75 106 HIS A O 1
ATOM 867 N N . TYR A 1 107 ? 14.149 1.792 -18.799 1.00 79.88 107 TYR A N 1
ATOM 868 C CA . TYR A 1 107 ? 15.226 0.866 -18.458 1.00 79.88 107 TYR A CA 1
ATOM 869 C C . TYR A 1 107 ? 16.137 0.564 -19.656 1.00 79.88 107 TYR A C 1
ATOM 871 O O . TYR A 1 107 ? 17.347 0.458 -19.476 1.00 79.88 107 TYR A O 1
ATOM 879 N N . ALA A 1 108 ? 15.559 0.478 -20.861 1.00 78.56 108 ALA A N 1
ATOM 880 C CA . ALA A 1 108 ? 16.287 0.223 -22.105 1.00 78.56 108 ALA A CA 1
ATOM 881 C C . ALA A 1 108 ? 17.225 1.377 -22.509 1.00 78.56 108 ALA A C 1
ATOM 883 O O . ALA A 1 108 ? 18.294 1.125 -23.056 1.00 78.56 108 ALA A O 1
ATOM 884 N N . ASP A 1 109 ? 16.851 2.623 -22.205 1.00 82.06 109 ASP A N 1
ATOM 885 C CA . ASP A 1 109 ? 17.660 3.803 -22.530 1.00 82.06 109 ASP A CA 1
ATOM 886 C C . ASP A 1 109 ? 18.755 4.034 -21.483 1.00 82.06 109 ASP A C 1
ATOM 888 O O . ASP A 1 109 ? 19.903 4.342 -21.804 1.00 82.06 109 ASP A O 1
ATOM 892 N N . ASN A 1 110 ? 18.399 3.900 -20.202 1.00 83.75 110 ASN A N 1
ATOM 893 C CA . ASN A 1 110 ? 19.324 4.045 -19.090 1.00 83.75 110 ASN A CA 1
ATOM 894 C C . ASN A 1 110 ? 18.844 3.231 -17.883 1.00 83.75 110 ASN A C 1
ATOM 896 O O . ASN A 1 110 ? 17.847 3.552 -17.231 1.00 83.75 110 ASN A O 1
ATOM 900 N N . HIS A 1 111 ? 19.640 2.229 -17.512 1.00 81.94 111 HIS A N 1
ATOM 901 C CA . HIS A 1 111 ? 19.369 1.315 -16.402 1.00 81.94 111 HIS A CA 1
ATOM 902 C C . HIS A 1 111 ? 19.136 1.997 -15.040 1.00 81.94 111 HIS A C 1
ATOM 904 O O . HIS A 1 111 ? 18.563 1.373 -14.134 1.00 81.94 111 HIS A O 1
ATOM 910 N N . TYR A 1 112 ? 19.570 3.250 -14.870 1.00 87.38 112 TYR A N 1
ATOM 911 C CA . TYR A 1 112 ? 19.421 4.023 -13.636 1.00 87.38 112 TYR A CA 1
ATOM 912 C C . TYR A 1 112 ? 18.156 4.889 -13.587 1.00 87.38 112 TYR A C 1
ATOM 914 O O . TYR A 1 112 ? 17.736 5.241 -12.487 1.00 87.38 112 TYR A O 1
ATOM 922 N N . SER A 1 113 ? 17.509 5.194 -14.717 1.00 85.62 113 SER A N 1
ATOM 923 C CA . SER A 1 113 ? 16.373 6.131 -14.772 1.00 85.62 113 SER A CA 1
ATOM 924 C C . SER A 1 113 ? 15.232 5.731 -13.836 1.00 85.62 113 SER A C 1
ATOM 926 O O . SER A 1 113 ? 14.880 6.482 -12.925 1.00 85.62 113 SER A O 1
ATOM 928 N N . GLY A 1 114 ? 14.694 4.518 -13.993 1.00 86.75 114 GLY A N 1
ATOM 929 C CA . GLY A 1 114 ? 13.627 4.017 -13.125 1.00 86.75 114 GLY A CA 1
ATOM 930 C C . GLY A 1 114 ? 14.047 3.868 -11.657 1.00 86.75 114 GLY A C 1
ATOM 931 O O . GLY A 1 114 ? 13.250 4.096 -10.749 1.00 86.75 114 GLY A O 1
ATOM 932 N N . ALA A 1 115 ? 15.319 3.545 -11.394 1.00 90.19 115 ALA A N 1
ATOM 933 C CA . ALA A 1 115 ? 15.836 3.446 -10.028 1.00 90.19 115 ALA A CA 1
ATOM 934 C C . ALA A 1 115 ? 15.885 4.813 -9.325 1.00 90.19 115 ALA A C 1
ATOM 936 O O . ALA A 1 115 ? 15.545 4.899 -8.145 1.00 90.19 115 ALA A O 1
ATOM 937 N N . LEU A 1 116 ? 16.262 5.877 -10.042 1.00 93.31 116 LEU A N 1
ATOM 938 C CA . LEU A 1 116 ? 16.263 7.243 -9.514 1.00 93.31 116 LEU A CA 1
ATOM 939 C C . LEU A 1 116 ? 14.845 7.724 -9.198 1.00 93.31 116 LEU A C 1
ATOM 941 O O . LEU A 1 116 ? 14.632 8.292 -8.130 1.00 93.31 116 LEU A O 1
ATOM 945 N N . TRP A 1 117 ? 13.869 7.447 -10.068 1.00 92.38 117 TRP A N 1
ATOM 946 C CA . TRP A 1 117 ? 12.461 7.765 -9.803 1.00 92.38 117 TRP A CA 1
ATOM 947 C C . TRP A 1 117 ? 11.911 7.016 -8.593 1.00 92.38 117 TRP A C 1
ATOM 949 O O . TRP A 1 117 ? 11.237 7.609 -7.751 1.00 92.38 117 TRP A O 1
ATOM 959 N N . LEU A 1 118 ? 12.236 5.729 -8.467 1.00 92.44 118 LEU A N 1
ATOM 960 C CA . LEU A 1 118 ? 11.842 4.938 -7.308 1.00 92.44 118 LEU A CA 1
ATOM 961 C C . LEU A 1 118 ? 12.445 5.511 -6.016 1.00 92.44 118 LEU A C 1
ATOM 963 O O . LEU A 1 118 ? 11.723 5.727 -5.045 1.00 92.44 118 LEU A O 1
ATOM 967 N N . LEU A 1 119 ? 13.748 5.816 -6.019 1.00 94.38 119 LEU A N 1
ATOM 968 C CA . LEU A 1 119 ? 14.429 6.422 -4.873 1.00 94.38 119 LEU A CA 1
ATOM 969 C C . LEU A 1 119 ? 13.834 7.791 -4.523 1.00 94.38 119 LEU A C 1
ATOM 971 O O . LEU A 1 119 ? 13.630 8.090 -3.349 1.00 94.38 119 LEU A O 1
ATOM 975 N N . TYR A 1 120 ? 13.518 8.600 -5.532 1.00 94.94 120 TYR A N 1
ATOM 976 C CA . TYR A 1 120 ? 12.869 9.892 -5.356 1.00 94.94 120 TYR A CA 1
ATOM 977 C C . TYR A 1 120 ? 11.520 9.754 -4.641 1.00 94.94 120 TYR A C 1
ATOM 979 O O . TYR A 1 120 ? 11.297 10.427 -3.635 1.00 94.94 120 TYR A O 1
ATOM 987 N N . VAL A 1 121 ? 10.652 8.836 -5.084 1.00 94.44 121 VAL A N 1
ATOM 988 C CA . VAL A 1 121 ? 9.366 8.564 -4.417 1.00 94.44 121 VAL A CA 1
ATOM 989 C C . VAL A 1 121 ? 9.577 8.098 -2.976 1.00 94.44 121 VAL A C 1
ATOM 991 O O . VAL A 1 121 ? 8.876 8.561 -2.079 1.00 94.44 121 VAL A O 1
ATOM 994 N N . MET A 1 122 ? 10.560 7.231 -2.720 1.00 94.81 122 MET A N 1
ATOM 995 C CA . MET A 1 122 ? 10.865 6.776 -1.359 1.00 94.81 122 MET A CA 1
ATOM 996 C C . MET A 1 122 ? 11.302 7.931 -0.452 1.00 94.81 122 MET A C 1
ATOM 998 O O . MET A 1 122 ? 10.786 8.059 0.656 1.00 94.81 122 MET A O 1
ATOM 1002 N N . ILE A 1 123 ? 12.191 8.808 -0.930 1.00 96.69 123 ILE A N 1
ATOM 1003 C CA . ILE A 1 123 ? 12.623 10.003 -0.189 1.00 96.69 123 ILE A CA 1
ATOM 1004 C C . ILE A 1 123 ? 11.443 10.945 0.062 1.00 96.69 123 ILE A C 1
ATOM 1006 O O . ILE A 1 123 ? 11.319 11.472 1.166 1.00 96.69 123 ILE A O 1
ATOM 1010 N N . LEU A 1 124 ? 10.562 11.137 -0.923 1.00 96.31 124 LEU A N 1
ATOM 1011 C CA . LEU A 1 124 ? 9.361 11.954 -0.760 1.00 96.31 124 LEU A CA 1
ATOM 1012 C C . LEU A 1 124 ? 8.435 11.404 0.325 1.00 96.31 124 LEU A C 1
ATOM 1014 O O . LEU A 1 124 ? 8.020 12.161 1.198 1.00 96.31 124 LEU A O 1
ATOM 1018 N N . VAL A 1 125 ? 8.125 10.105 0.291 1.00 94.56 125 VAL A N 1
ATOM 1019 C CA . VAL A 1 125 ? 7.230 9.469 1.271 1.00 94.56 125 VAL A CA 1
ATOM 1020 C C . VAL A 1 125 ? 7.846 9.509 2.666 1.00 94.56 125 VAL A C 1
ATOM 1022 O O . VAL A 1 125 ? 7.204 9.961 3.609 1.00 94.56 125 VAL A O 1
ATOM 1025 N N . TRP A 1 126 ? 9.114 9.118 2.805 1.00 95.00 126 TRP A N 1
ATOM 1026 C CA . TRP A 1 126 ? 9.807 9.160 4.095 1.00 95.00 126 TRP A CA 1
ATOM 1027 C C . TRP A 1 126 ? 9.941 10.580 4.645 1.00 95.00 126 TRP A C 1
ATOM 1029 O O . TRP A 1 126 ? 9.789 10.797 5.850 1.00 95.00 126 TRP A O 1
ATOM 1039 N N . GLY A 1 127 ? 10.217 11.547 3.768 1.00 96.75 127 GLY A N 1
ATOM 1040 C CA . GLY A 1 127 ? 10.281 12.961 4.110 1.00 96.75 127 GLY A CA 1
ATOM 1041 C C . GLY A 1 127 ? 8.926 13.501 4.560 1.00 96.75 127 GLY A C 1
ATOM 1042 O O . GLY A 1 127 ? 8.858 14.193 5.576 1.00 96.75 127 GLY A O 1
ATOM 1043 N N . ALA A 1 128 ? 7.847 13.141 3.862 1.00 94.69 128 ALA A N 1
ATOM 1044 C CA . ALA A 1 128 ? 6.486 13.515 4.226 1.00 94.69 128 ALA A CA 1
ATOM 1045 C C . ALA A 1 128 ? 6.076 12.926 5.584 1.00 94.69 128 ALA A C 1
ATOM 1047 O O . ALA A 1 128 ? 5.601 13.674 6.436 1.00 94.69 128 ALA A O 1
ATOM 1048 N N . ASP A 1 129 ? 6.325 11.636 5.829 1.00 92.56 129 ASP A N 1
ATOM 1049 C CA . ASP A 1 129 ? 5.999 10.973 7.100 1.00 92.56 129 ASP A CA 1
ATOM 1050 C C . ASP A 1 129 ? 6.788 11.571 8.275 1.00 92.56 129 ASP A C 1
ATOM 1052 O O . ASP A 1 129 ? 6.221 11.917 9.317 1.00 92.56 129 ASP A O 1
ATOM 1056 N N . SER A 1 130 ? 8.101 11.753 8.096 1.00 91.94 130 SER A N 1
ATOM 1057 C CA . SER A 1 130 ? 8.975 12.343 9.120 1.00 91.94 130 SER A CA 1
ATOM 1058 C C . SER A 1 130 ? 8.594 13.795 9.403 1.00 91.94 130 SER A C 1
ATOM 1060 O O . SER A 1 130 ? 8.508 14.207 10.563 1.00 91.94 130 SER A O 1
ATOM 1062 N N . GLY A 1 131 ? 8.310 14.566 8.350 1.00 92.44 131 GLY A N 1
ATOM 1063 C CA . GLY A 1 131 ? 7.831 15.938 8.450 1.00 92.44 131 GLY A CA 1
ATOM 1064 C C . GLY A 1 131 ? 6.497 16.012 9.187 1.00 92.44 131 GLY A C 1
ATOM 1065 O O . GLY A 1 131 ? 6.382 16.751 10.164 1.00 92.44 131 GLY A O 1
ATOM 1066 N N . ALA A 1 132 ? 5.511 15.206 8.793 1.00 89.25 132 ALA A N 1
ATOM 1067 C CA . ALA A 1 132 ? 4.199 15.166 9.433 1.00 89.25 132 ALA A CA 1
ATOM 1068 C C . ALA A 1 132 ? 4.301 14.848 10.931 1.00 89.25 132 ALA A C 1
ATOM 1070 O O . ALA A 1 132 ? 3.643 15.504 11.741 1.00 89.25 132 ALA A O 1
ATOM 1071 N N . TYR A 1 133 ? 5.170 13.913 11.323 1.00 87.75 133 TYR A N 1
ATOM 1072 C CA . TYR A 1 133 ? 5.424 13.619 12.732 1.00 87.75 133 TYR A CA 1
ATOM 1073 C C . TYR A 1 133 ? 6.088 14.792 13.470 1.00 87.75 133 TYR A C 1
ATOM 1075 O O . TYR A 1 133 ? 5.631 15.179 14.548 1.00 87.75 133 TYR A O 1
ATOM 1083 N N . MET A 1 134 ? 7.136 15.396 12.899 1.00 91.06 134 MET A N 1
ATOM 1084 C CA . MET A 1 134 ? 7.837 16.534 13.507 1.00 91.06 134 MET A CA 1
ATOM 1085 C C . MET A 1 134 ? 6.914 17.744 13.685 1.00 91.06 134 MET A C 1
ATOM 1087 O O . MET A 1 134 ? 6.797 18.278 14.790 1.00 91.06 134 MET A O 1
ATOM 1091 N N . PHE A 1 135 ? 6.223 18.160 12.623 1.00 89.62 135 PHE A N 1
ATOM 1092 C CA . PHE A 1 135 ? 5.287 19.282 12.672 1.00 89.62 135 PHE A CA 1
ATOM 1093 C C . PHE A 1 135 ? 4.066 18.962 13.539 1.00 89.62 135 PHE A C 1
ATOM 1095 O O . PHE A 1 135 ? 3.633 19.814 14.314 1.00 89.62 135 PHE A O 1
ATOM 1102 N N . GLY A 1 136 ? 3.555 17.731 13.483 1.00 87.19 136 GLY A N 1
ATOM 1103 C CA . GLY A 1 136 ? 2.470 17.267 14.344 1.00 87.19 136 GLY A CA 1
ATOM 1104 C C . GLY A 1 136 ? 2.837 17.320 15.827 1.00 87.19 136 GLY A C 1
ATOM 1105 O O . GLY A 1 136 ? 2.036 17.778 16.635 1.00 87.19 136 GLY A O 1
ATOM 1106 N N . LYS A 1 137 ? 4.066 16.940 16.196 1.00 85.44 137 LYS A N 1
ATOM 1107 C CA . LYS A 1 137 ? 4.539 16.994 17.587 1.00 85.44 137 LYS A CA 1
ATOM 1108 C C . LYS A 1 137 ? 4.836 18.418 18.067 1.00 85.44 137 LYS A C 1
ATOM 1110 O O . LYS A 1 137 ? 4.576 18.7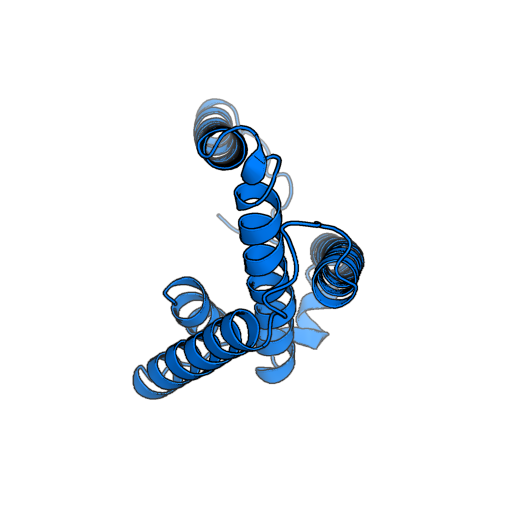26 19.225 1.00 85.44 137 LYS A O 1
ATOM 1115 N N . MET A 1 138 ? 5.392 19.276 17.210 1.00 87.31 138 MET A N 1
ATOM 1116 C CA . MET A 1 138 ? 5.765 20.649 17.585 1.00 87.31 138 MET A CA 1
ATOM 1117 C C . MET A 1 138 ? 4.582 21.625 17.571 1.00 87.31 138 MET A C 1
ATOM 1119 O O . MET A 1 138 ? 4.521 22.523 18.408 1.00 87.31 138 MET A O 1
ATOM 1123 N N . PHE A 1 139 ? 3.642 21.462 16.636 1.00 87.00 139 PHE A N 1
ATOM 1124 C CA . PHE A 1 139 ? 2.566 22.431 16.386 1.00 87.00 139 PHE A CA 1
ATOM 1125 C C . PHE A 1 139 ? 1.153 21.841 16.501 1.00 87.00 139 PHE A C 1
ATOM 1127 O O . PHE A 1 139 ? 0.176 22.595 16.497 1.00 87.00 139 PHE A O 1
ATOM 1134 N N . GLY A 1 140 ? 1.006 20.518 16.610 1.00 81.06 140 GLY A N 1
ATOM 1135 C CA . GLY A 1 140 ? -0.295 19.855 16.669 1.00 81.06 140 GLY A CA 1
ATOM 1136 C C . GLY A 1 140 ? -1.034 20.143 17.973 1.00 81.06 140 GLY A C 1
ATOM 1137 O O . GLY A 1 140 ? -0.710 19.597 19.021 1.00 81.06 140 GLY A O 1
ATOM 1138 N N . LYS A 1 141 ? -2.065 20.990 17.900 1.00 76.38 141 LYS A N 1
ATOM 1139 C CA . LYS A 1 141 ? -2.974 21.284 19.026 1.00 76.38 141 LYS A CA 1
ATOM 1140 C C . LYS A 1 141 ? -4.325 20.573 18.917 1.00 76.38 141 LYS A C 1
ATOM 1142 O O . LYS A 1 141 ? -4.987 20.369 19.927 1.00 76.38 141 LYS A O 1
ATOM 1147 N N . HIS A 1 142 ? -4.728 20.187 17.705 1.00 79.94 142 HIS A N 1
ATOM 1148 C CA . HIS A 1 142 ? -6.018 19.554 17.426 1.00 79.94 142 HIS A CA 1
ATOM 1149 C C . HIS A 1 142 ? -5.826 18.315 16.550 1.00 79.94 142 HIS A C 1
ATOM 1151 O O . HIS A 1 142 ? -5.172 18.381 15.509 1.00 79.94 142 HIS A O 1
ATOM 1157 N N . LYS A 1 143 ? -6.405 17.181 16.965 1.00 76.69 143 LYS A N 1
ATOM 1158 C CA . LYS A 1 143 ? -6.359 15.926 16.202 1.00 76.69 143 LYS A CA 1
ATOM 1159 C C . LYS A 1 143 ? -7.334 15.993 15.026 1.00 76.69 143 LYS A C 1
ATOM 1161 O O . LYS A 1 143 ? -8.512 16.268 15.229 1.00 76.69 143 LYS A O 1
ATOM 1166 N N . LEU A 1 144 ? -6.858 15.675 13.822 1.00 78.69 144 LEU A N 1
ATOM 1167 C CA . LEU A 1 144 ? -7.685 15.658 12.607 1.00 78.69 144 LEU A CA 1
ATOM 1168 C C . LEU A 1 144 ? -8.670 14.476 12.575 1.00 78.69 144 LEU A C 1
ATOM 1170 O O . LEU A 1 144 ? -9.781 14.613 12.077 1.00 78.69 144 LEU A O 1
ATOM 1174 N N . ALA A 1 145 ? -8.289 13.321 13.131 1.00 78.94 145 ALA A N 1
ATOM 1175 C CA . ALA A 1 145 ? -9.102 12.102 13.112 1.00 78.94 145 ALA A CA 1
ATOM 1176 C C . ALA A 1 145 ? -9.064 11.359 14.465 1.00 78.94 145 ALA A C 1
ATOM 1178 O O . ALA A 1 145 ? -8.547 10.241 14.548 1.00 78.94 145 ALA A O 1
ATOM 1179 N N . PRO A 1 146 ? -9.632 11.941 15.542 1.00 75.81 146 PRO A N 1
ATOM 1180 C CA . PRO A 1 146 ? -9.503 11.417 16.908 1.00 75.81 146 PRO A CA 1
ATOM 1181 C C . PRO A 1 146 ? -10.121 10.026 17.108 1.00 75.81 146 PRO A C 1
ATOM 1183 O O . PRO A 1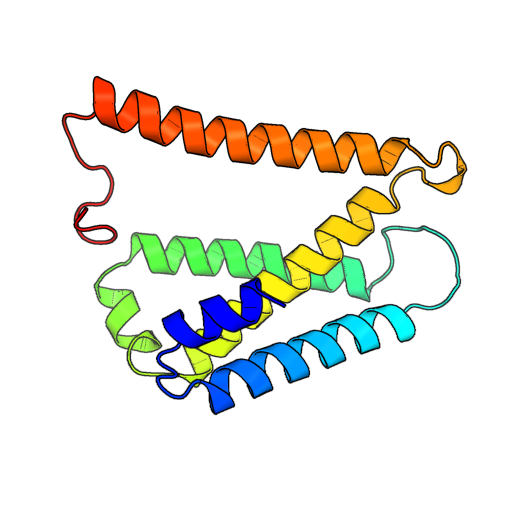 146 ? -9.733 9.302 18.018 1.00 75.81 146 PRO A O 1
ATOM 1186 N N . LYS A 1 147 ? -11.090 9.638 16.267 1.00 77.06 147 LYS A N 1
ATOM 1187 C CA . LYS A 1 147 ? -11.732 8.318 16.338 1.00 77.06 147 LYS A CA 1
ATOM 1188 C C . LYS A 1 147 ? -10.911 7.224 15.647 1.00 77.06 147 LYS A C 1
ATOM 1190 O O . LYS A 1 147 ? -10.975 6.081 16.081 1.00 77.06 147 LYS A O 1
ATOM 1195 N N . VAL A 1 148 ? -10.161 7.562 14.595 1.00 76.94 148 VAL A N 1
ATOM 1196 C CA . VAL A 1 148 ? -9.418 6.595 13.763 1.00 76.94 148 VAL A CA 1
ATOM 1197 C C . VAL A 1 148 ? -8.055 6.278 14.375 1.00 76.94 148 VAL A C 1
ATOM 1199 O O . VAL A 1 148 ? -7.649 5.120 14.407 1.00 76.94 148 VAL A O 1
ATOM 1202 N N . SER A 1 149 ? -7.377 7.297 14.908 1.00 66.06 149 SER A N 1
ATOM 1203 C CA . SER A 1 149 ? -6.120 7.154 15.638 1.00 66.06 149 SER A CA 1
ATOM 1204 C C . SER A 1 149 ? -6.277 7.775 17.028 1.00 66.06 149 SER A C 1
ATOM 1206 O O . SER A 1 149 ? -6.281 9.001 17.143 1.00 66.06 149 SER A O 1
ATOM 1208 N N . PRO A 1 150 ? -6.430 6.962 18.089 1.00 53.97 150 PRO A N 1
ATOM 1209 C CA . PRO A 1 150 ? -6.555 7.470 19.455 1.00 53.97 150 PRO A CA 1
ATOM 1210 C C . PRO A 1 150 ? -5.237 8.033 20.023 1.00 53.97 150 PRO A C 1
ATOM 1212 O O . PRO A 1 150 ? -5.282 8.734 21.036 1.00 53.97 150 PRO A O 1
ATOM 1215 N N . GLY A 1 151 ? -4.100 7.770 19.358 1.00 54.88 151 GLY A N 1
ATOM 1216 C CA . GLY A 1 151 ? -2.784 8.368 19.642 1.00 54.88 151 GLY A CA 1
ATOM 1217 C C . GLY A 1 151 ? -2.791 9.881 19.521 1.00 54.88 151 GLY A C 1
ATOM 1218 O O . GLY A 1 151 ? -3.488 10.401 18.622 1.00 54.88 151 GLY A O 1
#

Secondary structure (DSSP, 8-state):
-HHHHHHHHHTT---HHHHHHHHHHHHHHHHHHHHTS-SS---TT-HHHHHHHHHHHHHHHHHHHHHHTTTHHHHHHSS-HHHHHHHHHHHHHHHHHHHHHHHHTTTTT-TTHHHHHHHHHHHHHHHHHHHHHHHHHHH--S-S-TTT---